Protein AF-A0A7C1ILQ4-F1 (afdb_monomer_lite)

Foldseek 3Di:
DPPPLPDDDLVVLLVLLVVLVVLLVVLVVVLVVLVVQLVVLVVVVVVVPVVSPVVSVVSVVVSVVSNVSSVVSNVSSVVSVVCSVCVVVVVPVPCVVVVPDDD

Sequence (103 aa):
MAGQVVQMDYQVIGDVSKGFGTARDMLTTIGKVLEALVQVLRASAFFGAVMNLALANYLDVIKQKVQKLAKLCDEFSKDLAAAINDHKKGDVQGKRYFGEGVR

pLDDT: mean 87.4, std 14.41, range [39.19, 98.38]

Structure (mmCIF, N/CA/C/O backbone):
data_AF-A0A7C1ILQ4-F1
#
_entry.id   AF-A0A7C1ILQ4-F1
#
loop_
_atom_site.group_PDB
_atom_site.id
_atom_site.type_symbol
_atom_site.label_atom_id
_atom_site.label_alt_id
_atom_site.label_comp_id
_atom_site.label_asym_id
_atom_site.label_entity_id
_atom_site.label_seq_id
_atom_site.pdbx_PDB_ins_code
_atom_site.Cartn_x
_atom_site.Cartn_y
_atom_site.Cartn_z
_atom_site.occupancy
_atom_site.B_iso_or_equiv
_atom_site.auth_seq_id
_atom_site.auth_comp_id
_atom_site.auth_asym_id
_atom_site.auth_atom_id
_atom_site.pdbx_PDB_model_num
ATOM 1 N N . MET A 1 1 ? -37.159 15.714 21.339 1.00 42.06 1 MET A N 1
ATOM 2 C CA . MET A 1 1 ? -36.502 15.557 20.025 1.00 42.06 1 MET A CA 1
ATOM 3 C C . MET A 1 1 ? -35.933 14.150 19.990 1.00 42.06 1 MET A C 1
ATOM 5 O O . MET A 1 1 ? -34.940 13.910 20.662 1.00 42.06 1 MET A O 1
ATOM 9 N N . ALA A 1 2 ? -36.608 13.201 19.337 1.00 46.41 2 ALA A N 1
ATOM 10 C CA . ALA A 1 2 ? -36.031 11.881 19.093 1.00 46.41 2 ALA A CA 1
ATOM 11 C C . ALA A 1 2 ? -34.833 12.090 18.157 1.00 46.41 2 ALA A C 1
ATOM 13 O O . ALA A 1 2 ? -35.008 12.245 16.952 1.00 46.41 2 ALA A O 1
ATOM 14 N N . GLY A 1 3 ? -33.641 12.265 18.735 1.00 51.66 3 GLY A N 1
ATOM 15 C CA . GLY A 1 3 ? -32.417 12.452 17.968 1.00 51.66 3 GLY A CA 1
ATOM 16 C C . GLY A 1 3 ? -32.234 11.231 17.082 1.00 51.66 3 GLY A C 1
ATOM 17 O O . GLY A 1 3 ? -32.329 10.111 17.582 1.00 51.66 3 GLY A O 1
ATOM 18 N N . GLN A 1 4 ? -32.046 11.442 15.778 1.00 57.31 4 GLN A N 1
ATOM 19 C CA . GLN A 1 4 ? -31.686 10.374 14.851 1.00 57.31 4 GLN A CA 1
ATOM 20 C C . GLN A 1 4 ? -30.542 9.578 15.475 1.00 57.31 4 GLN A C 1
ATOM 22 O O . GLN A 1 4 ? -29.445 10.102 15.668 1.00 57.31 4 GLN A O 1
ATOM 27 N N . VAL A 1 5 ? -30.823 8.332 15.848 1.00 61.09 5 VAL A N 1
ATOM 28 C CA . VAL A 1 5 ? -29.784 7.410 16.284 1.00 61.09 5 VAL A CA 1
ATOM 29 C C . VAL A 1 5 ? -28.919 7.205 15.054 1.00 61.09 5 VAL A C 1
ATOM 31 O O . VAL A 1 5 ? -29.383 6.640 14.065 1.00 61.09 5 VAL A O 1
ATOM 34 N N . VAL A 1 6 ? -27.696 7.730 15.075 1.00 66.69 6 VAL A N 1
ATOM 35 C CA . VAL A 1 6 ? -26.726 7.419 14.030 1.00 66.69 6 VAL A CA 1
ATOM 36 C C . VAL A 1 6 ? -26.496 5.912 14.126 1.00 66.69 6 VAL A C 1
ATOM 38 O O . VAL A 1 6 ? -26.116 5.392 15.175 1.00 66.69 6 VAL A O 1
ATOM 41 N N . GLN A 1 7 ? -26.874 5.190 13.074 1.00 80.69 7 GLN A N 1
ATOM 42 C CA . GLN A 1 7 ? -26.728 3.743 13.001 1.00 80.69 7 GLN A CA 1
ATOM 43 C C . GLN A 1 7 ? -25.536 3.433 12.100 1.00 80.69 7 GLN A C 1
ATOM 45 O O . GLN A 1 7 ? -25.502 3.845 10.942 1.00 80.69 7 GLN A O 1
ATOM 50 N N . MET A 1 8 ? -24.559 2.707 12.643 1.00 86.00 8 MET A N 1
ATOM 51 C CA . MET A 1 8 ? -23.402 2.205 11.909 1.00 86.00 8 MET A CA 1
ATOM 52 C C . MET A 1 8 ? -23.340 0.688 12.055 1.00 86.00 8 MET A C 1
ATOM 54 O O . MET A 1 8 ? -23.312 0.171 13.173 1.00 86.00 8 MET A O 1
ATOM 58 N N . ASP A 1 9 ? -23.262 -0.018 10.929 1.00 93.31 9 ASP A N 1
ATOM 59 C CA . ASP A 1 9 ? -22.903 -1.433 10.929 1.00 93.31 9 ASP A CA 1
ATOM 60 C C . ASP A 1 9 ? -21.382 -1.563 11.078 1.00 93.31 9 ASP A C 1
ATOM 62 O O . ASP A 1 9 ? -20.611 -1.378 10.133 1.00 93.31 9 ASP A O 1
ATOM 66 N N . TYR A 1 10 ? -20.935 -1.850 12.300 1.00 93.38 10 TYR A N 1
ATOM 67 C CA . TYR A 1 10 ? -19.510 -1.932 12.608 1.00 93.38 10 TYR A CA 1
ATOM 68 C C . TYR A 1 10 ? -18.789 -3.055 11.868 1.00 93.38 10 TYR A C 1
ATOM 70 O O . TYR A 1 10 ? -17.588 -2.929 11.623 1.00 93.38 10 TYR A O 1
ATOM 78 N N . GLN A 1 11 ? -19.480 -4.150 11.548 1.00 94.94 11 GLN A N 1
ATOM 79 C CA . GLN A 1 11 ? -18.862 -5.266 10.848 1.00 94.94 11 GLN A CA 1
ATOM 80 C C . GLN A 1 11 ? -18.622 -4.883 9.393 1.00 94.94 11 GLN A C 1
ATOM 82 O O . GLN A 1 11 ? -17.491 -4.976 8.921 1.00 94.94 11 GLN A O 1
ATOM 87 N N . VAL A 1 12 ? -19.649 -4.355 8.724 1.00 95.88 12 VAL A N 1
ATOM 88 C CA . VAL A 1 12 ? -19.548 -3.927 7.324 1.00 95.88 12 VAL A CA 1
ATOM 89 C C . VAL A 1 12 ? -18.477 -2.849 7.160 1.00 95.88 12 VAL A C 1
ATOM 91 O O . VAL A 1 12 ? -17.587 -2.991 6.323 1.00 95.88 12 VAL A O 1
ATOM 94 N N . ILE A 1 13 ? -18.489 -1.799 7.989 1.00 94.75 13 ILE A N 1
ATOM 95 C CA . ILE A 1 13 ? -17.475 -0.733 7.901 1.00 94.75 13 ILE A CA 1
ATOM 96 C C . ILE A 1 13 ? -16.077 -1.261 8.259 1.00 94.75 13 ILE A C 1
ATOM 98 O O . ILE A 1 13 ? -15.083 -0.857 7.649 1.00 94.75 13 ILE A O 1
ATOM 102 N N . GLY A 1 14 ? -15.988 -2.200 9.205 1.00 96.69 14 GLY A N 1
ATOM 103 C CA . GLY A 1 14 ? -14.734 -2.852 9.572 1.00 96.69 14 GLY A CA 1
ATOM 104 C C . GLY A 1 14 ? -14.138 -3.664 8.423 1.00 96.69 14 GLY A C 1
ATOM 105 O O . GLY A 1 14 ? -12.930 -3.612 8.194 1.00 96.69 14 GLY A O 1
ATOM 106 N N . ASP A 1 15 ? -14.970 -4.371 7.665 1.00 97.62 15 ASP A N 1
ATOM 107 C CA . ASP A 1 15 ? -14.520 -5.171 6.528 1.00 97.62 15 ASP A CA 1
ATOM 108 C C . ASP A 1 15 ? -14.125 -4.293 5.331 1.00 97.62 15 ASP A C 1
ATOM 110 O O . ASP A 1 15 ? -13.107 -4.562 4.689 1.00 97.62 15 ASP A O 1
ATOM 114 N N . VAL A 1 16 ? -14.817 -3.172 5.099 1.00 97.50 16 VAL A N 1
ATOM 115 C CA . VAL A 1 16 ? -14.387 -2.162 4.113 1.00 97.50 16 VAL A CA 1
ATOM 116 C C . VAL A 1 16 ? -13.033 -1.544 4.504 1.00 97.50 16 VAL A C 1
ATOM 118 O O . VAL A 1 16 ? -12.138 -1.445 3.662 1.00 97.50 16 VAL A O 1
ATOM 121 N N . SER A 1 17 ? -12.835 -1.187 5.781 1.00 97.56 17 SER A N 1
ATOM 122 C CA . SER A 1 17 ? -11.552 -0.678 6.298 1.00 97.56 17 SER A CA 1
ATOM 123 C C . SER A 1 17 ? -10.399 -1.661 6.055 1.00 97.56 17 SER A C 1
ATOM 125 O O . SER A 1 17 ? -9.325 -1.260 5.592 1.00 97.56 17 SER A O 1
ATOM 127 N N . LYS A 1 18 ? -10.620 -2.959 6.305 1.00 98.00 18 LYS A N 1
ATOM 128 C CA . LYS A 1 18 ? -9.637 -4.014 6.007 1.00 98.00 18 LYS A CA 1
ATOM 129 C C . LYS A 1 18 ? -9.379 -4.147 4.510 1.00 98.00 18 LYS A C 1
ATOM 131 O O . LYS A 1 18 ? -8.222 -4.275 4.125 1.00 98.00 18 LYS A O 1
ATOM 136 N N . GLY A 1 19 ? -10.418 -4.074 3.676 1.00 98.19 19 GLY A N 1
ATOM 137 C CA . GLY A 1 19 ? -10.285 -4.127 2.219 1.00 98.19 19 GLY A CA 1
ATOM 138 C C . GLY A 1 19 ? -9.340 -3.049 1.683 1.00 98.19 19 GLY A C 1
ATOM 139 O O . GLY A 1 19 ? -8.431 -3.350 0.907 1.00 98.19 19 GLY A O 1
ATOM 140 N N . PHE A 1 20 ? -9.473 -1.812 2.171 1.00 98.31 20 PHE A N 1
ATOM 141 C CA . PHE A 1 20 ? -8.525 -0.739 1.859 1.00 98.31 20 PHE A CA 1
ATOM 142 C C . PHE A 1 20 ? -7.109 -1.022 2.383 1.00 98.31 20 PHE A C 1
ATOM 144 O O . PHE A 1 20 ? -6.137 -0.758 1.675 1.00 98.31 20 PHE A O 1
ATOM 151 N N . GLY A 1 21 ? -6.975 -1.618 3.571 1.00 98.19 21 GLY A N 1
ATOM 152 C CA . GLY A 1 21 ? -5.683 -2.068 4.101 1.00 98.19 21 GLY A CA 1
ATOM 153 C C . GLY A 1 21 ? -5.001 -3.108 3.201 1.00 98.19 21 GLY A C 1
ATOM 154 O O . GLY A 1 21 ? -3.833 -2.958 2.846 1.00 98.19 21 GLY A O 1
ATOM 155 N N . THR A 1 22 ? -5.742 -4.116 2.739 1.00 98.38 22 THR A N 1
ATOM 156 C CA . THR A 1 22 ? -5.233 -5.123 1.796 1.00 98.38 22 THR A CA 1
ATOM 157 C C . THR A 1 22 ? -4.834 -4.497 0.458 1.00 98.38 22 THR A C 1
ATOM 159 O O . THR A 1 22 ? -3.763 -4.801 -0.071 1.00 98.38 22 THR A O 1
ATOM 162 N N . ALA A 1 23 ? -5.649 -3.584 -0.080 1.00 97.75 23 ALA A N 1
ATOM 163 C CA . ALA A 1 23 ? -5.327 -2.870 -1.314 1.00 97.75 23 ALA A CA 1
ATOM 164 C C . ALA A 1 23 ? -4.042 -2.037 -1.171 1.00 97.75 23 ALA A C 1
ATOM 166 O O . ALA A 1 23 ? -3.175 -2.084 -2.046 1.00 97.75 23 ALA A O 1
ATOM 167 N N . ARG A 1 24 ? -3.870 -1.332 -0.045 1.00 98.06 24 ARG A N 1
ATOM 168 C CA . ARG A 1 24 ? -2.635 -0.606 0.284 1.00 98.06 24 ARG A CA 1
ATOM 169 C C . ARG A 1 24 ? -1.418 -1.528 0.262 1.00 98.06 24 ARG A C 1
ATOM 171 O O . ARG A 1 24 ? -0.399 -1.163 -0.327 1.00 98.06 24 ARG A O 1
ATOM 178 N N . ASP A 1 25 ? -1.498 -2.693 0.899 1.00 98.19 25 ASP A N 1
ATOM 179 C CA . ASP A 1 25 ? -0.368 -3.625 1.000 1.00 98.19 25 ASP A CA 1
ATOM 180 C C . ASP A 1 25 ? 0.034 -4.177 -0.373 1.00 98.19 25 ASP A C 1
ATOM 182 O O . ASP A 1 25 ? 1.222 -4.214 -0.720 1.00 98.19 25 ASP A O 1
ATOM 186 N N . MET A 1 26 ? -0.957 -4.514 -1.203 1.00 98.31 26 MET A N 1
ATOM 187 C CA . MET A 1 26 ? -0.735 -4.939 -2.584 1.00 98.31 26 MET A CA 1
ATOM 188 C C . MET A 1 26 ? -0.072 -3.828 -3.408 1.00 98.31 26 MET A C 1
ATOM 190 O O . MET A 1 26 ? 0.961 -4.054 -4.040 1.00 98.31 26 MET A O 1
ATOM 194 N N . LEU A 1 27 ? -0.616 -2.609 -3.366 1.00 98.25 27 LEU A N 1
ATOM 195 C CA . LEU A 1 27 ? -0.076 -1.465 -4.106 1.00 98.25 27 LEU A CA 1
ATOM 196 C C . LEU A 1 27 ? 1.334 -1.090 -3.632 1.00 98.25 27 LEU A C 1
ATOM 198 O O . LEU A 1 27 ? 2.199 -0.783 -4.449 1.00 98.25 27 LEU A O 1
ATOM 202 N N . THR A 1 28 ? 1.607 -1.176 -2.330 1.00 97.94 28 THR A N 1
ATOM 203 C CA . THR A 1 28 ? 2.948 -0.953 -1.765 1.00 97.94 28 THR A CA 1
ATOM 204 C C . THR A 1 28 ? 3.943 -1.984 -2.291 1.00 97.94 28 THR A C 1
ATOM 206 O O . THR A 1 28 ? 5.069 -1.636 -2.651 1.00 97.94 28 THR A O 1
ATOM 209 N N . THR A 1 29 ? 3.525 -3.247 -2.386 1.00 98.12 29 THR A N 1
ATOM 210 C CA . THR A 1 29 ? 4.345 -4.326 -2.951 1.00 98.12 29 THR A CA 1
ATOM 211 C C . THR A 1 29 ? 4.650 -4.070 -4.424 1.00 98.12 29 THR A C 1
ATOM 213 O O . THR A 1 29 ? 5.813 -4.111 -4.823 1.00 98.12 29 THR A O 1
ATOM 216 N N . ILE A 1 30 ? 3.640 -3.704 -5.219 1.00 97.50 30 ILE A N 1
ATOM 217 C CA . ILE A 1 30 ? 3.822 -3.322 -6.627 1.00 97.50 30 ILE A CA 1
ATOM 218 C C . ILE A 1 30 ? 4.785 -2.131 -6.746 1.00 97.50 30 ILE A C 1
ATOM 220 O O . ILE A 1 30 ? 5.693 -2.152 -7.575 1.00 97.50 30 ILE A O 1
ATOM 224 N N . GLY A 1 31 ? 4.638 -1.114 -5.893 1.00 97.62 31 GLY A N 1
ATOM 225 C CA . GLY A 1 31 ? 5.522 0.051 -5.864 1.00 97.62 31 GLY A CA 1
ATOM 226 C C . GLY A 1 31 ? 6.991 -0.315 -5.634 1.00 97.62 31 GLY A C 1
ATOM 227 O O . GLY A 1 31 ? 7.857 0.199 -6.340 1.00 97.62 31 GLY A O 1
ATOM 228 N N . LYS A 1 32 ? 7.273 -1.243 -4.709 1.00 97.25 32 LYS A N 1
ATOM 229 C CA . LYS A 1 32 ? 8.635 -1.747 -4.449 1.00 97.25 32 LYS A CA 1
ATOM 230 C C . LYS A 1 32 ? 9.215 -2.506 -5.643 1.00 97.25 32 LYS A C 1
ATOM 232 O O . LYS A 1 32 ? 10.383 -2.326 -5.974 1.00 97.25 32 LYS A O 1
ATOM 237 N N . VAL A 1 33 ? 8.403 -3.325 -6.316 1.00 97.62 33 VAL A N 1
ATOM 238 C CA . VAL A 1 33 ? 8.833 -4.040 -7.531 1.00 97.62 33 VAL A CA 1
ATOM 239 C C . VAL A 1 33 ? 9.174 -3.048 -8.645 1.00 97.62 33 VAL A C 1
ATOM 241 O O . VAL A 1 33 ? 10.231 -3.156 -9.262 1.00 97.62 33 VAL A O 1
ATOM 244 N N . LEU A 1 34 ? 8.322 -2.044 -8.870 1.00 96.62 34 LEU A N 1
ATOM 245 C CA . LEU A 1 34 ? 8.584 -0.991 -9.854 1.00 96.62 34 LEU A CA 1
ATOM 246 C C . LEU A 1 34 ? 9.850 -0.199 -9.519 1.00 96.62 34 LEU A C 1
ATOM 248 O O . LEU A 1 34 ? 10.619 0.129 -10.416 1.00 96.62 34 LEU A O 1
ATOM 252 N N . GLU A 1 35 ? 10.097 0.087 -8.241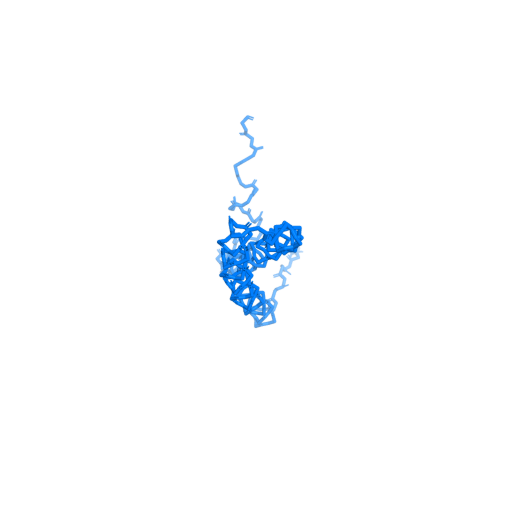 1.00 96.25 35 GLU A N 1
ATOM 253 C CA . GLU A 1 35 ? 11.321 0.752 -7.800 1.00 96.25 35 GLU A CA 1
ATOM 254 C C . GLU A 1 35 ? 12.578 -0.052 -8.144 1.00 96.25 35 GLU A C 1
ATOM 256 O O . GLU A 1 35 ? 13.507 0.504 -8.731 1.00 96.25 35 GLU A O 1
ATOM 261 N N . ALA A 1 36 ? 12.580 -1.356 -7.857 1.00 96.50 36 ALA A N 1
ATOM 262 C CA . ALA A 1 36 ? 13.688 -2.239 -8.207 1.00 96.50 36 ALA A CA 1
ATOM 263 C C . ALA A 1 36 ? 13.935 -2.268 -9.727 1.00 96.50 36 ALA A C 1
ATOM 265 O O . ALA A 1 36 ? 15.074 -2.131 -10.175 1.00 96.50 36 ALA A O 1
ATOM 266 N N . LEU A 1 37 ? 12.872 -2.366 -10.536 1.00 94.12 37 LEU A N 1
ATOM 267 C CA . LEU A 1 37 ? 12.981 -2.342 -11.999 1.00 94.12 37 LEU A CA 1
ATOM 268 C C . LEU A 1 37 ?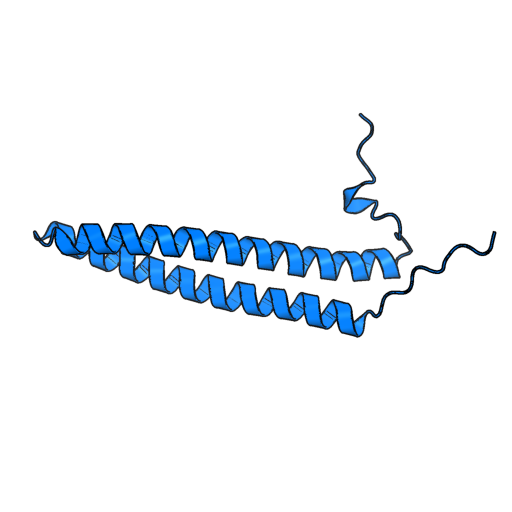 13.548 -1.013 -12.516 1.00 94.12 37 LEU A C 1
ATOM 270 O O . LEU A 1 37 ? 14.442 -1.013 -13.361 1.00 94.12 37 LEU A O 1
ATOM 274 N N . VAL A 1 38 ? 13.071 0.120 -11.993 1.00 94.56 38 VAL A N 1
ATOM 275 C CA . VAL A 1 38 ? 13.581 1.452 -12.357 1.00 94.56 38 VAL A CA 1
ATOM 276 C C . VAL A 1 38 ? 15.071 1.571 -12.036 1.00 94.56 38 VAL A C 1
ATOM 278 O O . VAL A 1 38 ? 15.823 2.095 -12.858 1.00 94.56 38 VAL A O 1
ATOM 281 N N . GLN A 1 39 ? 15.516 1.073 -10.879 1.00 93.81 39 GLN A N 1
ATOM 282 C CA . GLN A 1 39 ? 16.931 1.095 -10.495 1.00 93.81 39 GLN A CA 1
ATOM 283 C C . GLN A 1 39 ? 17.796 0.262 -11.449 1.00 93.81 39 GLN A C 1
ATOM 285 O O . GLN A 1 39 ? 18.798 0.771 -11.952 1.00 93.81 39 GLN A O 1
ATOM 290 N N . VAL A 1 40 ? 17.386 -0.973 -11.762 1.00 92.81 40 VAL A N 1
ATOM 291 C CA . VAL A 1 40 ? 18.104 -1.849 -12.708 1.00 92.81 40 VAL A CA 1
ATOM 292 C C . VAL A 1 40 ? 18.187 -1.211 -14.095 1.00 92.81 40 VAL A C 1
ATOM 294 O O . VAL A 1 40 ? 19.257 -1.167 -14.703 1.00 92.81 40 VAL A O 1
ATOM 297 N N . LEU A 1 41 ? 17.078 -0.659 -14.591 1.00 91.25 41 LEU A N 1
ATOM 298 C CA . LEU A 1 41 ? 17.040 -0.023 -15.906 1.00 91.25 41 LEU A CA 1
ATOM 299 C C . LEU A 1 41 ? 17.919 1.230 -15.961 1.00 91.25 41 LEU A C 1
ATOM 301 O O . LEU A 1 41 ? 18.688 1.378 -16.910 1.00 91.25 41 LEU A O 1
ATOM 305 N N . ARG A 1 42 ? 17.885 2.087 -14.932 1.00 90.81 42 ARG A N 1
ATOM 306 C CA . ARG A 1 42 ? 18.782 3.252 -14.834 1.00 90.81 42 ARG A CA 1
ATOM 307 C C . ARG A 1 42 ? 20.252 2.837 -14.789 1.00 90.81 42 ARG A C 1
ATOM 309 O O . ARG A 1 42 ? 21.059 3.438 -15.491 1.00 90.81 42 ARG A O 1
ATOM 316 N N . ALA A 1 43 ? 20.589 1.792 -14.032 1.00 89.00 43 ALA A N 1
ATOM 317 C CA . ALA A 1 43 ? 21.949 1.260 -13.979 1.00 89.00 43 ALA A CA 1
ATOM 318 C C . ALA A 1 43 ? 22.408 0.738 -15.352 1.00 89.00 43 ALA A C 1
ATOM 320 O O . ALA A 1 43 ? 23.511 1.040 -15.793 1.00 89.00 43 ALA A O 1
ATOM 321 N N . SER A 1 44 ? 21.543 0.018 -16.072 1.00 86.50 44 SER A N 1
ATOM 322 C CA . SER A 1 44 ? 21.862 -0.491 -17.413 1.00 86.50 44 SER A CA 1
ATOM 323 C C . SER A 1 44 ? 21.972 0.610 -18.479 1.00 86.50 44 SER A C 1
ATOM 325 O O . SER A 1 44 ? 22.758 0.485 -19.415 1.00 86.50 44 SER A O 1
ATOM 327 N N . ALA A 1 45 ? 21.234 1.715 -18.330 1.00 83.62 45 ALA A N 1
ATOM 328 C CA . ALA A 1 45 ? 21.295 2.845 -19.254 1.00 83.62 45 ALA A CA 1
ATOM 329 C C . ALA A 1 45 ? 22.658 3.557 -19.233 1.00 83.62 45 ALA A C 1
ATOM 331 O O . ALA A 1 45 ? 23.073 4.100 -20.256 1.00 83.62 45 ALA A O 1
ATOM 332 N N . PHE A 1 46 ? 23.380 3.497 -18.108 1.00 74.75 46 PHE A N 1
ATOM 333 C CA . PHE A 1 46 ? 24.744 4.020 -17.987 1.00 74.75 46 PHE A CA 1
ATOM 334 C C . PHE A 1 46 ? 25.728 3.344 -18.960 1.00 74.75 46 PHE A C 1
ATOM 336 O O . PHE A 1 46 ? 26.687 3.971 -19.397 1.00 74.75 46 PHE A O 1
ATOM 343 N N . PHE A 1 47 ? 25.454 2.103 -19.381 1.00 77.50 47 PHE A N 1
ATOM 344 C CA . PHE A 1 47 ? 26.267 1.352 -20.347 1.00 77.50 47 PHE A CA 1
ATOM 345 C C . PHE A 1 47 ? 25.866 1.587 -21.820 1.00 77.50 47 PHE A C 1
ATOM 347 O O . PHE A 1 47 ? 26.244 0.812 -22.693 1.00 77.50 47 PHE A O 1
ATOM 354 N N . GLY A 1 48 ? 25.103 2.649 -22.116 1.00 72.62 48 GLY A N 1
ATOM 355 C CA . GLY A 1 48 ? 24.762 3.067 -23.486 1.00 72.62 48 GLY A CA 1
ATOM 356 C C . GLY A 1 48 ? 23.351 2.697 -23.958 1.00 72.62 48 GLY A C 1
ATOM 357 O O . GLY A 1 48 ? 22.962 3.036 -25.074 1.00 72.62 48 GLY A O 1
ATOM 358 N N . ALA A 1 49 ? 22.539 2.056 -23.114 1.00 80.62 49 ALA A N 1
ATOM 359 C CA . ALA A 1 49 ? 21.165 1.685 -23.447 1.00 80.62 49 ALA A CA 1
ATOM 360 C C . ALA A 1 49 ? 20.175 2.836 -23.179 1.00 80.62 49 ALA A C 1
ATOM 362 O O . ALA A 1 49 ? 19.381 2.786 -22.240 1.00 80.62 49 ALA A O 1
ATOM 363 N N . VAL A 1 50 ? 20.186 3.879 -24.018 1.00 80.50 50 VAL A N 1
ATOM 364 C CA . VAL A 1 50 ? 19.298 5.059 -23.879 1.00 80.50 50 VAL A CA 1
ATOM 365 C C . VAL A 1 50 ? 17.808 4.674 -23.826 1.00 80.50 50 VAL A C 1
ATOM 367 O O . VAL A 1 50 ? 17.033 5.286 -23.090 1.00 80.50 50 VAL A O 1
ATOM 370 N N . MET A 1 51 ? 17.403 3.600 -24.515 1.00 83.94 51 MET A N 1
ATOM 371 C CA . MET A 1 51 ? 16.038 3.057 -24.438 1.00 83.94 51 MET A CA 1
ATOM 372 C C . MET A 1 51 ? 15.651 2.592 -23.023 1.00 83.94 51 MET A C 1
ATOM 374 O O . MET A 1 51 ? 14.503 2.766 -22.611 1.00 83.94 51 MET A O 1
ATOM 378 N N . ASN A 1 52 ? 16.604 2.075 -22.241 1.00 86.81 52 ASN A N 1
ATOM 379 C CA . ASN A 1 52 ? 16.35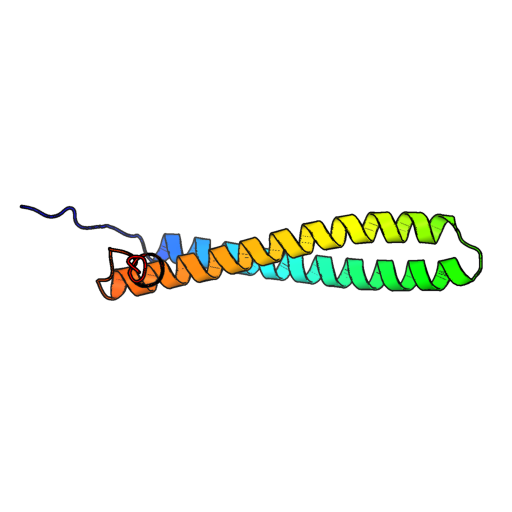5 1.648 -20.863 1.00 86.81 52 ASN A CA 1
ATOM 380 C C . ASN A 1 52 ? 16.099 2.850 -19.949 1.00 86.81 52 ASN A C 1
ATOM 382 O O . ASN A 1 52 ? 15.290 2.750 -19.029 1.00 86.81 52 ASN A O 1
ATOM 386 N N . LEU A 1 53 ? 16.716 4.005 -20.229 1.00 89.38 53 LEU A N 1
ATOM 387 C CA . LEU A 1 53 ? 16.433 5.246 -19.504 1.00 89.38 53 LEU A CA 1
ATOM 388 C C . LEU A 1 53 ? 14.999 5.727 -19.760 1.00 89.38 53 LEU A C 1
ATOM 390 O O . LEU A 1 53 ? 14.299 6.105 -18.820 1.00 89.38 53 LEU A O 1
ATOM 394 N N . ALA A 1 54 ? 14.544 5.680 -21.015 1.00 89.56 54 ALA A N 1
ATOM 395 C CA . ALA A 1 54 ? 13.175 6.047 -21.371 1.00 89.56 54 ALA A CA 1
ATOM 396 C C . ALA A 1 54 ? 12.149 5.137 -20.672 1.00 89.56 54 ALA A C 1
ATOM 398 O O . ALA A 1 54 ? 11.201 5.631 -20.056 1.00 89.56 54 ALA A O 1
ATOM 399 N N . LEU A 1 55 ? 12.381 3.819 -20.689 1.00 91.56 55 LEU A N 1
ATOM 400 C CA . LEU A 1 55 ? 11.533 2.858 -19.982 1.00 91.56 55 LEU A CA 1
ATOM 401 C C . LEU A 1 55 ? 11.551 3.087 -18.464 1.00 91.56 5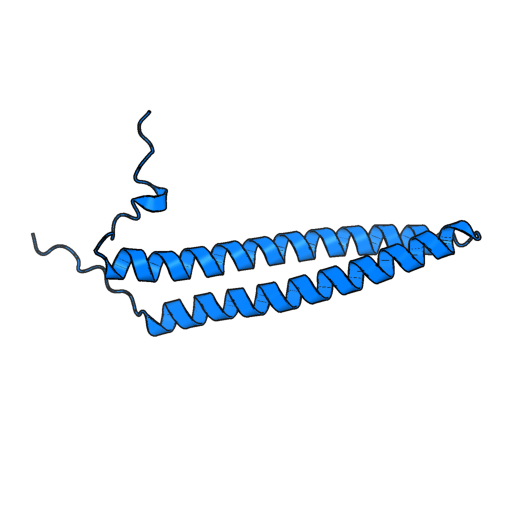5 LEU A C 1
ATOM 403 O O . LEU A 1 55 ? 10.496 3.077 -17.834 1.00 91.56 55 LEU A O 1
ATOM 407 N N . ALA A 1 56 ? 12.722 3.352 -17.878 1.00 92.62 56 ALA A N 1
ATOM 408 C CA . ALA A 1 56 ? 12.836 3.660 -16.457 1.00 92.62 56 ALA A CA 1
ATOM 409 C C . ALA A 1 56 ? 12.003 4.889 -16.072 1.00 92.62 56 ALA A C 1
ATOM 411 O O . ALA A 1 56 ? 11.301 4.858 -15.067 1.00 92.62 56 ALA A O 1
ATOM 412 N N . ASN A 1 57 ? 12.034 5.954 -16.875 1.00 93.00 57 ASN A N 1
ATOM 413 C CA . ASN A 1 57 ? 11.244 7.158 -16.614 1.00 93.00 57 ASN A CA 1
ATOM 414 C C . ASN A 1 57 ? 9.738 6.886 -16.698 1.00 93.00 57 ASN A C 1
ATOM 416 O O . ASN A 1 57 ? 8.981 7.355 -15.850 1.00 93.00 57 ASN A O 1
ATOM 420 N N . TYR A 1 58 ? 9.303 6.085 -17.671 1.00 94.44 58 TYR A N 1
ATOM 421 C CA . TYR A 1 58 ? 7.902 5.684 -17.782 1.00 94.44 58 TYR A CA 1
ATOM 422 C C . TYR A 1 58 ? 7.438 4.859 -16.569 1.00 94.44 58 TYR A C 1
ATOM 424 O O . TYR A 1 58 ? 6.405 5.160 -15.965 1.00 94.44 58 TYR A O 1
ATOM 432 N N . LEU A 1 59 ? 8.228 3.861 -16.158 1.00 95.00 59 LEU A N 1
ATOM 433 C CA . LEU A 1 59 ? 7.934 3.053 -14.972 1.00 95.00 59 LEU A CA 1
ATOM 434 C C . LEU A 1 59 ? 7.961 3.882 -13.679 1.00 95.00 59 LEU A C 1
ATOM 436 O O . LEU A 1 59 ? 7.164 3.621 -12.779 1.00 95.00 59 LEU A O 1
ATOM 440 N N . ASP A 1 60 ? 8.810 4.909 -13.591 1.00 95.25 60 ASP A N 1
ATOM 441 C CA . ASP A 1 60 ? 8.858 5.816 -12.438 1.00 95.25 60 ASP A CA 1
ATOM 442 C C . ASP A 1 60 ? 7.554 6.625 -12.302 1.00 95.25 60 ASP A C 1
ATOM 444 O O . ASP A 1 60 ? 7.021 6.763 -11.200 1.00 95.25 60 ASP A O 1
ATOM 448 N N . VAL A 1 61 ? 6.961 7.071 -13.417 1.00 96.94 61 VAL A N 1
ATOM 449 C CA . VAL A 1 61 ? 5.641 7.733 -13.416 1.00 96.94 61 VAL A CA 1
ATOM 450 C C . VAL A 1 61 ? 4.544 6.787 -12.920 1.00 96.94 61 VAL A C 1
ATOM 452 O O . VAL A 1 61 ? 3.695 7.188 -12.117 1.00 96.94 61 VAL A O 1
ATOM 455 N N . ILE A 1 62 ? 4.553 5.524 -13.360 1.00 96.81 62 ILE A N 1
ATOM 456 C CA . ILE A 1 62 ? 3.596 4.514 -12.883 1.00 96.81 62 ILE A CA 1
ATOM 457 C C . ILE A 1 62 ? 3.791 4.271 -11.385 1.00 96.81 62 ILE A C 1
ATOM 459 O O . ILE A 1 62 ? 2.818 4.323 -10.631 1.00 96.81 62 ILE A O 1
ATOM 463 N N . LYS A 1 63 ? 5.038 4.084 -10.936 1.00 96.69 63 LYS A N 1
ATOM 464 C CA . LYS A 1 63 ? 5.380 3.896 -9.520 1.00 96.69 63 LYS A CA 1
ATOM 465 C C . LYS A 1 63 ? 4.813 5.025 -8.663 1.00 96.69 63 LYS A C 1
ATOM 467 O O . LYS A 1 63 ? 4.163 4.753 -7.658 1.00 96.69 63 LYS A O 1
ATOM 472 N N . GLN A 1 64 ? 4.995 6.279 -9.077 1.00 97.31 64 GLN A N 1
ATOM 473 C CA . GLN A 1 64 ? 4.465 7.431 -8.344 1.00 97.31 64 GLN A CA 1
ATOM 474 C C . GLN A 1 64 ? 2.935 7.397 -8.228 1.00 97.31 64 GLN A C 1
ATOM 476 O O . GLN A 1 64 ? 2.391 7.700 -7.166 1.00 97.31 64 GLN A O 1
ATOM 481 N N . LYS A 1 65 ? 2.219 7.017 -9.294 1.00 97.44 65 LYS A N 1
ATOM 482 C CA . LYS A 1 65 ? 0.752 6.883 -9.256 1.00 97.44 65 LYS A CA 1
ATOM 483 C C . LYS A 1 65 ? 0.313 5.758 -8.315 1.00 97.44 65 LYS A C 1
ATOM 485 O O . LYS A 1 65 ? -0.592 5.969 -7.512 1.00 97.44 65 LYS A O 1
ATOM 490 N N . VAL A 1 66 ? 0.987 4.608 -8.365 1.00 97.19 66 VAL A N 1
ATOM 491 C CA . VAL A 1 66 ? 0.730 3.463 -7.474 1.00 97.19 66 VAL A CA 1
ATOM 492 C C . VAL A 1 66 ? 0.958 3.843 -6.010 1.00 97.19 66 VAL A C 1
ATOM 494 O O . VAL A 1 66 ? 0.113 3.557 -5.168 1.00 97.19 66 VAL A O 1
ATOM 497 N N . GLN A 1 67 ? 2.050 4.547 -5.703 1.00 97.31 67 GLN A N 1
ATOM 498 C CA . GLN A 1 67 ? 2.353 5.008 -4.344 1.00 97.31 67 GLN A CA 1
ATOM 499 C C . GLN A 1 67 ? 1.312 6.006 -3.820 1.00 97.31 67 GLN A C 1
ATOM 501 O O . GLN A 1 67 ? 0.904 5.912 -2.663 1.00 97.31 67 GLN A O 1
ATOM 506 N N . LYS A 1 68 ? 0.837 6.934 -4.664 1.00 97.62 68 LYS A N 1
ATOM 507 C CA . LYS A 1 68 ? -0.253 7.852 -4.292 1.00 97.62 68 LYS A CA 1
ATOM 508 C C . LYS A 1 68 ? -1.545 7.098 -3.982 1.00 97.62 68 LYS A C 1
ATOM 510 O O . LYS A 1 68 ? -2.195 7.406 -2.989 1.00 97.62 68 LYS A O 1
ATOM 515 N N . LEU A 1 69 ? -1.892 6.101 -4.796 1.00 97.62 69 LEU A N 1
ATOM 516 C CA . LEU A 1 69 ? -3.083 5.287 -4.564 1.00 97.62 69 LEU A CA 1
ATOM 517 C C . LEU A 1 69 ? -2.954 4.444 -3.289 1.00 97.62 69 LEU A C 1
ATOM 519 O O . LEU A 1 69 ? -3.890 4.400 -2.501 1.00 97.62 69 LEU A O 1
ATOM 523 N N . ALA A 1 70 ? -1.783 3.847 -3.044 1.00 98.25 70 ALA A N 1
ATOM 524 C CA . ALA A 1 70 ? -1.507 3.118 -1.808 1.00 98.25 70 ALA A CA 1
ATOM 525 C C . ALA A 1 70 ? -1.716 4.014 -0.581 1.00 98.25 70 ALA A C 1
ATOM 527 O O . ALA A 1 70 ? -2.383 3.612 0.367 1.00 98.25 70 ALA A O 1
ATOM 528 N N . LYS A 1 71 ? -1.198 5.249 -0.622 1.00 97.94 71 LYS A N 1
ATOM 529 C CA . LYS A 1 71 ? -1.384 6.230 0.452 1.00 97.94 71 LYS A CA 1
ATOM 530 C C . LYS A 1 71 ? -2.863 6.551 0.684 1.00 97.94 71 LYS A C 1
ATOM 532 O O . LYS A 1 71 ? -3.302 6.547 1.825 1.00 97.94 71 LYS A O 1
ATOM 537 N N . LEU A 1 72 ? -3.634 6.759 -0.381 1.00 98.00 72 LEU A N 1
ATOM 538 C CA . LEU A 1 72 ? -5.069 7.019 -0.268 1.00 98.00 72 LEU A CA 1
ATOM 539 C C . LEU A 1 72 ? -5.823 5.827 0.352 1.00 98.00 72 LEU A C 1
ATOM 541 O O . LEU A 1 72 ? -6.696 6.011 1.194 1.00 98.00 72 LEU A O 1
ATOM 545 N N . CYS A 1 73 ? -5.464 4.594 -0.016 1.00 98.25 73 CYS A N 1
ATOM 546 C CA . CYS A 1 73 ? -6.018 3.396 0.615 1.00 98.25 73 CYS A CA 1
ATOM 547 C C . CYS A 1 73 ? -5.642 3.294 2.106 1.00 98.25 73 CYS A C 1
ATOM 549 O O . CYS A 1 73 ? -6.467 2.879 2.916 1.00 98.25 73 CYS A O 1
ATOM 551 N N . ASP A 1 74 ? -4.424 3.686 2.488 1.00 98.12 74 ASP A N 1
ATOM 552 C CA . ASP A 1 74 ? -4.003 3.746 3.896 1.00 98.12 74 ASP A CA 1
ATOM 553 C C . ASP A 1 74 ? -4.832 4.758 4.698 1.00 98.12 74 ASP A C 1
ATOM 555 O O . ASP A 1 74 ? -5.294 4.440 5.794 1.00 98.12 74 ASP A O 1
ATOM 559 N N . GLU A 1 75 ? -5.052 5.947 4.130 1.00 96.81 75 GLU A N 1
ATOM 560 C CA . GLU A 1 75 ? -5.890 6.998 4.715 1.00 96.81 75 GLU A CA 1
ATOM 561 C C . GLU A 1 75 ? -7.323 6.486 4.915 1.00 96.81 75 GLU A C 1
ATOM 563 O O . GLU A 1 75 ? -7.803 6.460 6.046 1.00 96.81 75 GLU A O 1
ATOM 568 N N . PHE A 1 76 ? -7.962 5.930 3.879 1.00 96.81 76 PHE A N 1
ATOM 569 C CA . PHE A 1 76 ? -9.316 5.379 4.011 1.00 96.81 76 PHE A CA 1
ATOM 570 C C . PHE A 1 76 ? -9.420 4.232 5.018 1.00 96.81 76 PHE A C 1
ATOM 572 O O . PHE A 1 76 ? -10.382 4.173 5.784 1.00 96.81 76 PHE A O 1
ATOM 579 N N . SER A 1 77 ? -8.445 3.320 5.056 1.00 97.56 77 SER A N 1
ATOM 580 C CA . SER A 1 77 ? -8.451 2.229 6.035 1.00 97.56 77 SER A CA 1
ATOM 581 C C . SER A 1 77 ? -8.446 2.779 7.465 1.00 97.56 77 SER A C 1
ATOM 583 O O . SER A 1 77 ? -9.284 2.383 8.284 1.00 97.56 77 SER A O 1
ATOM 585 N N . LYS A 1 78 ? -7.557 3.740 7.751 1.00 95.75 78 LYS A N 1
ATOM 586 C CA . LYS A 1 78 ? -7.415 4.370 9.071 1.00 95.75 78 LYS A CA 1
ATOM 587 C C . LYS A 1 78 ? -8.620 5.222 9.449 1.00 95.75 78 LYS A C 1
ATOM 589 O O . LYS A 1 78 ? -9.055 5.160 10.599 1.00 95.75 78 LYS A O 1
ATOM 594 N N . ASP A 1 79 ? -9.161 5.982 8.505 1.00 94.38 79 ASP A N 1
ATOM 595 C CA . ASP A 1 79 ? -10.307 6.862 8.724 1.00 94.38 79 ASP A CA 1
ATOM 596 C C . ASP A 1 79 ? -11.567 6.052 9.039 1.00 94.38 79 ASP A C 1
ATOM 598 O O . ASP A 1 79 ? -12.272 6.355 9.998 1.00 94.38 79 ASP A O 1
ATOM 602 N N . LEU A 1 80 ? -11.813 4.956 8.316 1.00 94.44 80 LEU A N 1
ATOM 603 C CA . LEU A 1 80 ? -12.948 4.072 8.595 1.00 94.44 80 LEU A CA 1
ATOM 604 C C . LEU A 1 80 ? -12.793 3.346 9.937 1.00 94.44 80 LEU A C 1
ATOM 606 O O . LEU A 1 80 ? -13.746 3.264 10.714 1.00 94.44 80 LEU A O 1
ATOM 610 N N . ALA A 1 81 ? -11.589 2.861 10.255 1.00 94.31 81 ALA A N 1
ATOM 611 C CA . ALA A 1 81 ? -11.317 2.245 11.554 1.00 94.31 81 ALA A CA 1
ATOM 612 C C . ALA A 1 81 ? -11.504 3.243 12.711 1.00 94.31 81 ALA A C 1
ATOM 614 O O . ALA A 1 81 ? -11.998 2.888 13.784 1.00 94.31 81 ALA A O 1
ATOM 615 N N . ALA A 1 82 ? -11.126 4.501 12.495 1.00 92.00 82 ALA A N 1
ATOM 616 C CA . ALA A 1 82 ? -11.350 5.576 13.443 1.00 92.00 82 ALA A CA 1
ATOM 617 C C . ALA A 1 82 ? -12.829 5.919 13.600 1.00 92.00 82 ALA A C 1
ATOM 619 O O . ALA A 1 82 ? -13.297 5.972 14.731 1.00 92.00 82 ALA A O 1
ATOM 620 N N . ALA A 1 83 ? -13.570 6.047 12.500 1.00 90.31 83 ALA A N 1
ATOM 621 C CA . ALA A 1 83 ? -14.999 6.336 12.525 1.00 90.31 83 ALA A CA 1
ATOM 622 C C . ALA A 1 83 ? -15.781 5.292 13.339 1.00 90.31 83 ALA A C 1
ATOM 624 O O . ALA A 1 83 ? -16.655 5.655 14.124 1.00 90.31 83 ALA A O 1
ATOM 625 N N . ILE A 1 84 ? -15.423 4.005 13.232 1.00 91.44 84 ILE A N 1
ATOM 626 C CA . ILE A 1 84 ? -15.991 2.946 14.084 1.00 91.44 84 ILE A CA 1
ATOM 627 C C . ILE A 1 84 ? -15.726 3.232 15.567 1.00 91.44 84 ILE A C 1
ATOM 629 O O . ILE A 1 84 ? -16.623 3.091 16.398 1.00 91.44 84 ILE A O 1
ATOM 633 N N . ASN A 1 85 ? -14.493 3.597 15.918 1.00 90.88 85 ASN A N 1
ATOM 634 C CA . ASN A 1 85 ? -14.112 3.860 17.305 1.00 90.88 85 ASN A CA 1
ATOM 635 C C . ASN A 1 85 ? -14.775 5.122 17.864 1.00 90.88 85 ASN A C 1
ATOM 637 O O . ASN A 1 85 ? -15.232 5.101 19.007 1.00 90.88 85 ASN A O 1
ATOM 641 N N . ASP A 1 86 ? -14.848 6.186 17.072 1.00 89.44 86 ASP A N 1
ATOM 642 C CA . ASP A 1 86 ? -15.471 7.454 17.445 1.00 89.44 86 ASP A CA 1
ATOM 643 C C . ASP A 1 86 ? -16.974 7.239 17.673 1.00 89.44 86 ASP A C 1
ATOM 645 O O . ASP A 1 86 ? -17.495 7.560 18.744 1.00 89.44 86 ASP A O 1
ATOM 649 N N . HIS A 1 87 ? -17.641 6.534 16.752 1.00 88.06 87 HIS A N 1
ATOM 650 C CA . HIS A 1 87 ? -19.051 6.171 16.883 1.00 88.06 87 HIS A CA 1
ATOM 651 C C . HIS A 1 87 ? -19.320 5.305 18.126 1.00 88.06 87 HIS A C 1
ATOM 653 O O . HIS A 1 87 ? -20.246 5.583 18.887 1.00 88.06 87 HIS A O 1
ATOM 659 N N . LYS A 1 88 ? -18.477 4.296 18.400 1.00 86.44 88 LYS A N 1
ATOM 660 C CA . LYS A 1 88 ? -18.584 3.458 19.613 1.00 86.44 88 LYS A CA 1
ATOM 661 C C . LYS A 1 88 ? -18.421 4.248 20.912 1.00 86.44 88 LYS A C 1
ATOM 663 O O . LYS A 1 88 ? -19.015 3.879 21.920 1.00 86.44 88 LYS A O 1
ATOM 668 N N . LYS A 1 89 ? -17.613 5.309 20.903 1.00 86.94 89 LYS A N 1
ATOM 669 C CA . LYS A 1 89 ? -17.383 6.191 22.059 1.00 86.94 89 LYS A CA 1
ATOM 670 C C . LYS A 1 89 ? -18.422 7.311 22.180 1.00 86.94 89 LYS A C 1
ATOM 672 O O . LYS A 1 89 ? -18.336 8.108 23.110 1.00 86.94 89 LYS A O 1
ATOM 677 N N . GLY A 1 90 ? -19.391 7.374 21.267 1.00 81.62 90 GLY A N 1
ATOM 678 C CA . GLY A 1 90 ? -20.410 8.421 21.233 1.00 81.62 90 GLY A CA 1
ATOM 679 C C . GLY A 1 90 ? -19.932 9.745 20.628 1.00 81.62 90 GLY A C 1
ATOM 680 O O . GLY A 1 90 ? -20.665 10.730 20.690 1.00 81.62 90 GLY A O 1
ATOM 681 N N . ASP A 1 91 ? -18.744 9.789 20.015 1.00 80.19 91 ASP A N 1
ATOM 682 C CA . ASP A 1 91 ? -18.296 10.926 19.205 1.00 80.19 91 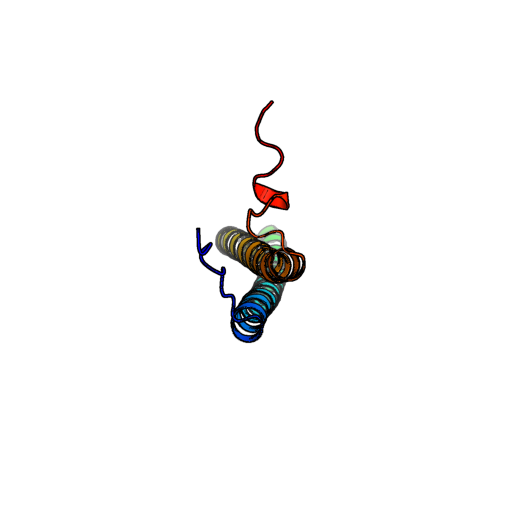ASP A CA 1
ATOM 683 C C . ASP A 1 91 ? -18.870 10.822 17.788 1.00 80.19 91 ASP A C 1
ATOM 685 O O . ASP A 1 91 ? -18.194 10.510 16.810 1.00 80.19 91 ASP A O 1
ATOM 689 N N . VAL A 1 92 ? -20.172 11.076 17.687 1.00 72.06 92 VAL A N 1
ATOM 690 C CA . VAL A 1 92 ? -20.908 11.063 16.414 1.00 72.06 92 VAL A CA 1
ATOM 691 C C . VAL A 1 92 ? -20.704 12.337 15.588 1.00 72.06 92 VAL A C 1
ATOM 693 O O . VAL A 1 92 ? -21.142 12.401 14.445 1.00 72.06 92 VAL A O 1
ATOM 696 N N . GLN A 1 93 ? -20.056 13.357 16.159 1.00 72.75 93 GLN A N 1
ATOM 697 C CA . GLN A 1 93 ? -19.773 14.630 15.488 1.00 72.75 93 GLN A CA 1
ATOM 698 C C . GLN A 1 93 ? -18.395 14.645 14.814 1.00 72.75 93 GLN A C 1
ATOM 700 O O . GLN A 1 93 ? -18.054 15.623 14.152 1.00 72.75 93 GLN A O 1
ATOM 705 N N . GLY A 1 94 ? -17.601 13.581 14.976 1.00 71.19 94 GLY A N 1
ATOM 706 C CA . GLY A 1 94 ? -16.266 13.490 14.397 1.00 71.19 94 GLY A CA 1
ATOM 707 C C . GLY A 1 94 ? -15.349 14.589 14.921 1.00 71.19 94 GLY A C 1
ATOM 708 O O . GLY A 1 94 ? -14.635 15.215 14.134 1.00 71.19 94 GLY A O 1
ATOM 709 N N . LYS A 1 95 ? -15.355 14.853 16.239 1.00 76.19 95 LYS A N 1
ATOM 710 C CA . LYS A 1 95 ? -14.537 15.921 16.846 1.00 76.19 95 LYS A CA 1
ATOM 711 C C . LYS A 1 95 ? -13.058 15.794 16.498 1.00 76.19 95 LYS A C 1
ATOM 713 O O . LYS A 1 95 ? -12.368 16.800 16.395 1.00 76.19 95 LYS A O 1
ATOM 718 N N . ARG A 1 96 ? -12.570 14.579 16.254 1.00 72.12 96 ARG A N 1
ATOM 719 C CA . ARG A 1 96 ? -11.195 14.346 15.801 1.00 72.12 96 ARG A CA 1
ATOM 720 C C . ARG A 1 96 ? -10.856 15.006 14.456 1.00 72.12 96 ARG A C 1
ATOM 722 O O . ARG A 1 96 ? -9.701 15.349 14.240 1.00 72.12 96 ARG A O 1
ATOM 729 N N . TYR A 1 97 ? -11.837 15.167 13.568 1.00 69.69 97 TYR A N 1
ATOM 730 C CA . TYR A 1 97 ? -11.668 15.794 12.251 1.00 69.69 97 TYR A CA 1
ATOM 731 C C . TYR A 1 97 ? -12.206 17.228 12.205 1.00 69.69 97 TYR A C 1
ATOM 733 O O . TYR A 1 97 ? -11.652 18.056 11.489 1.00 69.69 97 TYR A O 1
ATOM 741 N N . PHE A 1 98 ? -13.265 17.527 12.963 1.00 73.81 98 PHE A N 1
ATOM 742 C CA . PHE A 1 98 ? -14.009 18.790 12.860 1.00 73.81 98 PHE A CA 1
ATOM 743 C C . PHE A 1 98 ? -14.063 19.603 14.165 1.00 73.81 98 PHE A C 1
ATOM 745 O O . PHE A 1 98 ? -14.630 20.691 14.188 1.00 73.81 98 PHE A O 1
ATOM 752 N N . GLY A 1 99 ? -13.511 19.084 15.266 1.00 65.50 99 GLY A N 1
ATOM 753 C CA . GLY A 1 99 ? -13.640 19.664 16.608 1.00 65.50 99 GLY A CA 1
ATOM 754 C C . GLY A 1 99 ? -12.697 20.829 16.910 1.00 65.50 99 GLY A C 1
ATOM 755 O O . GLY A 1 99 ? -13.002 21.621 17.796 1.00 65.50 99 GLY A O 1
ATOM 756 N N . GLU A 1 100 ? -11.600 20.985 16.163 1.00 58.16 100 GLU A N 1
ATOM 757 C CA . GLU A 1 100 ? -10.732 22.169 16.225 1.00 58.16 100 GLU A CA 1
ATOM 758 C C . GLU A 1 100 ? -10.705 22.865 14.860 1.00 58.16 100 GLU A C 1
ATOM 76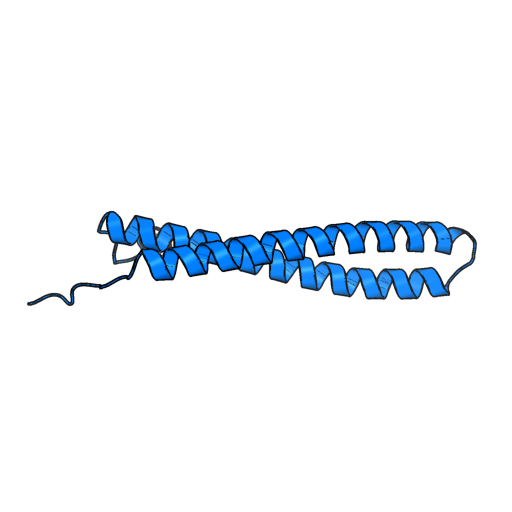0 O O . GLU A 1 100 ? -9.852 22.618 14.012 1.00 58.16 100 GLU A O 1
ATOM 765 N N . GLY A 1 101 ? -11.700 23.731 14.658 1.00 49.22 101 GLY A N 1
ATOM 766 C CA . GLY A 1 101 ? -11.892 24.533 13.448 1.00 49.22 101 GLY A CA 1
ATOM 767 C C . GLY A 1 101 ? -12.543 25.897 13.700 1.00 49.22 101 GLY A C 1
ATOM 768 O O . GLY A 1 101 ? -13.166 26.443 12.797 1.00 49.22 101 GLY A O 1
ATOM 769 N N . VAL A 1 102 ? -12.411 26.454 14.911 1.00 44.97 102 VAL A N 1
ATOM 770 C CA . VAL A 1 102 ? -12.595 27.895 15.157 1.00 44.97 102 VAL A CA 1
ATOM 771 C C . VAL A 1 102 ? -11.348 28.405 15.877 1.00 44.97 102 VAL A C 1
ATOM 773 O O . VAL A 1 102 ? -11.248 28.354 17.102 1.00 44.97 102 VAL A O 1
ATOM 776 N N . ARG A 1 103 ? -10.370 28.849 15.092 1.00 39.19 103 ARG A N 1
ATOM 777 C CA . ARG A 1 103 ? -9.398 29.867 15.488 1.00 39.19 103 ARG A CA 1
ATOM 778 C C . ARG A 1 103 ? -9.507 31.004 14.492 1.00 39.19 103 ARG A C 1
ATOM 780 O O . ARG A 1 103 ? -9.606 30.686 13.287 1.00 39.19 103 ARG A O 1
#

Radius of gyration: 21.25 Å; chains: 1; bounding box: 63×35×46 Å

Secondary structure (DSSP, 8-state):
---------HHHHHHHHHHHHHHHHHHHHHHHHHHHHHHHHHHHHTTT-HHHHHHHHHHHHHHHHHHHHHHHHHHHHHHHHHHHHHHHTT-TT-HHHHSS---